Protein AF-A0A533RYS2-F1 (afdb_monomer)

Nearest PDB structures (foldseek):
  2p9p-assembly1_D  TM=1.969E-01  e=9.698E+00  Bos taurus

Foldseek 3Di:
DPPPPDDLCLAAPPQVVDDDDDDDADLVLLVQVVFFFFDKFAVVLLVVCLVCLVLLLVLFDVVLSPSVQQWDPDKDADCPRPNRIITTTDKDQDCVDPSRIGGRQQDSSSDGSQLVSQVVVVHHSCPSPGPVRVLPVWDADPSRHIDHDDPVVLVVRSSRD

pLDDT: mean 92.52, std 8.02, range [45.66, 98.81]

Secondary structure (DSSP, 8-state):
-----S-STTTB-GGGGS--------HHHHTTGGGTT--EEEHHHHHHHHHTHHHHGGGS-GGG--GGGSEEEEEEE-TTSTTSEEEEEPEEE-TTSTTSEEETTB-TTS-BHHHHHHHHTTS-TTTT--HHHHHTTEEE-TTS-EEE--HHHHHHSTT--

Structure (mmCIF, N/CA/C/O backbone):
data_AF-A0A533RYS2-F1
#
_entry.id   AF-A0A533RYS2-F1
#
loop_
_atom_site.group_PDB
_atom_site.id
_atom_site.type_symbol
_atom_site.label_atom_id
_atom_site.label_alt_id
_atom_site.label_comp_id
_atom_site.label_asym_id
_atom_site.label_entity_id
_atom_site.label_seq_id
_atom_site.pdbx_PD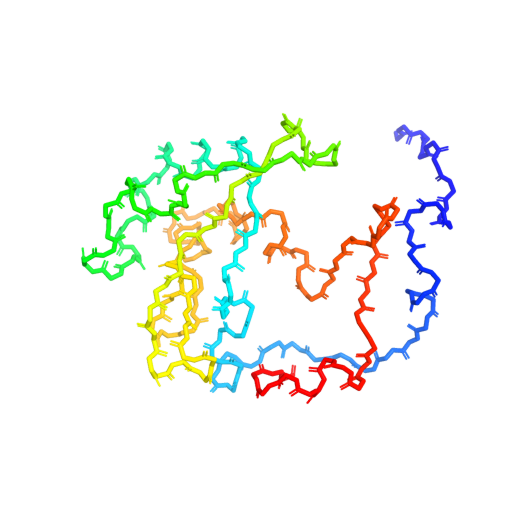B_ins_code
_atom_site.Cartn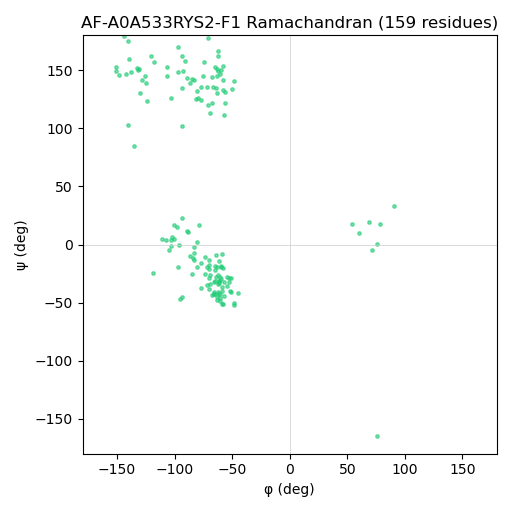_x
_atom_site.Cartn_y
_atom_site.Cartn_z
_atom_site.occupancy
_atom_site.B_iso_or_equiv
_atom_site.auth_seq_id
_atom_site.auth_comp_id
_atom_site.auth_asym_id
_atom_site.auth_atom_id
_atom_site.pdbx_PDB_model_num
ATOM 1 N N . MET A 1 1 ? -8.965 0.741 -29.032 1.00 45.66 1 MET A N 1
ATOM 2 C CA . MET A 1 1 ? -7.684 0.485 -28.349 1.00 45.66 1 MET A CA 1
ATOM 3 C C . MET A 1 1 ? -6.727 1.543 -28.842 1.00 45.66 1 MET A C 1
ATOM 5 O O . MET A 1 1 ? -6.352 1.491 -30.005 1.00 45.66 1 MET A O 1
ATOM 9 N N . GLU A 1 2 ? -6.448 2.561 -28.029 1.00 55.03 2 GLU A N 1
ATOM 10 C CA . GLU A 1 2 ? -5.340 3.470 -28.324 1.00 55.03 2 GLU A CA 1
ATOM 11 C C . GLU A 1 2 ? -4.066 2.639 -28.465 1.00 55.03 2 GLU A C 1
ATOM 13 O O . GLU A 1 2 ? -3.806 1.754 -27.646 1.00 55.03 2 GLU A O 1
ATOM 18 N N . ASN A 1 3 ? -3.317 2.879 -29.541 1.00 55.25 3 ASN A N 1
ATOM 19 C CA . ASN A 1 3 ? -2.013 2.264 -29.728 1.00 55.25 3 ASN A CA 1
ATOM 20 C C . ASN A 1 3 ? -1.157 2.612 -28.513 1.00 55.25 3 ASN A C 1
ATOM 22 O O . ASN A 1 3 ? -0.955 3.788 -28.209 1.00 55.25 3 ASN A O 1
ATOM 26 N N . ILE A 1 4 ? -0.679 1.581 -27.821 1.00 67.00 4 ILE A N 1
ATOM 27 C CA . ILE A 1 4 ? 0.303 1.727 -26.753 1.00 67.00 4 ILE A CA 1
ATOM 28 C C . ILE A 1 4 ? 1.505 2.439 -27.381 1.00 67.00 4 ILE A C 1
ATOM 30 O O . ILE A 1 4 ? 2.136 1.898 -28.286 1.00 67.00 4 ILE A O 1
ATOM 34 N N . LYS A 1 5 ? 1.747 3.689 -26.971 1.00 69.81 5 LYS A N 1
ATOM 35 C CA . LYS A 1 5 ? 2.725 4.580 -27.617 1.00 69.81 5 LYS A CA 1
ATOM 36 C C . LYS A 1 5 ? 4.173 4.134 -27.401 1.00 69.81 5 LYS A C 1
ATOM 38 O O . LYS A 1 5 ? 5.007 4.425 -28.249 1.00 69.81 5 LYS A O 1
ATOM 43 N N . ASN A 1 6 ? 4.434 3.415 -26.310 1.00 76.38 6 ASN A N 1
ATOM 44 C CA . ASN A 1 6 ? 5.774 3.010 -25.896 1.00 76.38 6 ASN A CA 1
ATOM 45 C C . ASN A 1 6 ? 5.987 1.515 -26.152 1.00 76.38 6 ASN A C 1
ATOM 47 O O . ASN A 1 6 ? 5.071 0.701 -25.981 1.00 76.38 6 ASN A O 1
ATOM 51 N N . SER A 1 7 ? 7.212 1.160 -26.523 1.00 84.88 7 SER A N 1
ATOM 52 C CA . SER A 1 7 ? 7.660 -0.227 -26.630 1.00 84.88 7 SER A CA 1
ATOM 53 C C . SER A 1 7 ? 7.606 -0.936 -25.269 1.00 84.88 7 SER A C 1
ATOM 55 O O . SER A 1 7 ? 7.504 -0.306 -24.214 1.00 84.88 7 SER A O 1
ATOM 57 N N . LEU A 1 8 ? 7.627 -2.273 -25.273 1.00 85.06 8 LEU A N 1
ATOM 58 C CA . LEU A 1 8 ? 7.616 -3.047 -24.029 1.00 85.06 8 LEU A CA 1
ATOM 59 C C . LEU A 1 8 ? 8.864 -2.753 -23.182 1.00 85.06 8 LEU A C 1
ATOM 61 O O . LEU A 1 8 ? 8.735 -2.553 -21.979 1.00 85.06 8 LEU A O 1
ATOM 65 N N . ASP A 1 9 ? 10.030 -2.640 -23.817 1.00 85.50 9 ASP A N 1
ATOM 66 C CA . ASP A 1 9 ? 11.324 -2.396 -23.161 1.00 85.50 9 ASP A CA 1
ATOM 67 C C . ASP A 1 9 ? 11.404 -1.025 -22.460 1.00 85.50 9 ASP A C 1
ATOM 69 O O . ASP A 1 9 ? 12.177 -0.832 -21.521 1.00 85.50 9 ASP A O 1
ATOM 73 N N . GLU A 1 10 ? 10.565 -0.073 -22.879 1.00 88.50 10 GLU A N 1
ATOM 74 C CA . GLU A 1 10 ? 10.399 1.235 -22.230 1.00 88.50 10 GLU A CA 1
ATOM 75 C C . GLU A 1 10 ? 9.440 1.195 -21.030 1.00 88.50 10 GLU A C 1
ATOM 77 O O . GLU A 1 10 ? 9.288 2.193 -20.334 1.00 88.50 10 GLU A O 1
ATOM 82 N N . ARG A 1 11 ? 8.754 0.071 -20.793 1.00 90.31 11 ARG A N 1
ATOM 83 C CA . ARG A 1 11 ? 7.699 -0.063 -19.773 1.00 90.31 11 ARG A CA 1
ATOM 84 C C . ARG A 1 11 ? 8.009 -1.104 -18.705 1.00 90.31 11 ARG A C 1
ATOM 86 O O . ARG A 1 11 ? 7.453 -1.017 -17.612 1.00 90.31 11 ARG A O 1
ATOM 93 N N . VAL A 1 12 ? 8.846 -2.093 -19.013 1.00 94.94 12 VAL A N 1
ATOM 94 C CA . VAL A 1 12 ? 9.254 -3.143 -18.072 1.00 94.94 12 VAL A CA 1
ATOM 95 C C . VAL A 1 12 ? 10.771 -3.205 -17.978 1.00 94.94 12 VAL A C 1
ATOM 97 O O . VAL A 1 12 ? 11.479 -3.063 -18.973 1.00 94.94 12 VAL A O 1
ATOM 100 N N . ASN A 1 13 ? 11.276 -3.391 -16.765 1.00 95.81 13 ASN A N 1
ATOM 101 C CA . ASN A 1 13 ? 12.694 -3.602 -16.530 1.00 95.81 13 ASN A CA 1
ATOM 102 C C . ASN A 1 13 ? 13.119 -4.962 -17.127 1.00 95.81 13 ASN A C 1
ATOM 104 O O . ASN A 1 13 ? 12.340 -5.914 -17.030 1.00 95.81 13 ASN A O 1
ATOM 108 N N . PRO A 1 14 ? 14.334 -5.109 -17.701 1.00 94.31 14 PRO A N 1
ATOM 109 C CA . PRO A 1 14 ? 14.807 -6.386 -18.243 1.00 94.31 14 PRO A CA 1
ATOM 110 C C . PRO A 1 14 ? 14.697 -7.580 -17.286 1.00 94.31 14 PRO A C 1
ATOM 112 O O . PRO A 1 14 ? 14.461 -8.699 -17.736 1.00 94.31 14 PRO A O 1
ATOM 115 N N . ARG A 1 15 ? 14.779 -7.341 -15.971 1.00 91.94 15 ARG A N 1
ATOM 116 C CA . ARG A 1 15 ? 14.532 -8.334 -14.915 1.00 91.94 15 ARG A CA 1
ATOM 117 C C . ARG A 1 15 ? 13.186 -9.056 -15.055 1.00 91.94 15 ARG A C 1
ATOM 119 O O . ARG A 1 15 ? 13.065 -10.211 -14.649 1.00 91.94 15 ARG A O 1
ATOM 126 N N . MET A 1 16 ? 12.180 -8.406 -15.639 1.00 93.88 16 MET A N 1
ATOM 127 C CA . MET A 1 16 ? 10.845 -8.972 -15.860 1.00 93.88 16 MET A CA 1
ATOM 128 C C . MET A 1 16 ? 10.796 -10.018 -16.983 1.00 93.88 16 MET A C 1
ATOM 130 O O . MET A 1 16 ? 9.777 -10.692 -17.130 1.00 93.88 16 MET A O 1
ATOM 134 N N . PHE A 1 17 ? 11.863 -10.168 -17.777 1.00 93.25 17 PHE A N 1
ATOM 135 C CA . PHE A 1 17 ? 11.974 -11.242 -18.771 1.00 93.25 17 PHE A CA 1
ATOM 136 C C . PHE A 1 17 ? 12.464 -12.565 -18.169 1.00 93.25 17 PHE A C 1
ATOM 138 O O . PHE A 1 17 ? 12.337 -13.609 -18.813 1.00 93.25 17 PHE A O 1
ATOM 145 N N . ASP A 1 18 ? 12.973 -12.538 -16.937 1.00 92.69 18 ASP A N 1
ATOM 146 C CA . ASP A 1 18 ? 13.394 -13.731 -16.214 1.00 92.69 18 ASP A CA 1
ATOM 147 C C . ASP A 1 18 ? 12.212 -14.394 -15.497 1.00 92.69 18 ASP A C 1
ATOM 149 O O . ASP A 1 18 ? 11.342 -13.737 -14.921 1.00 92.69 18 ASP A O 1
ATOM 153 N N . SER A 1 19 ? 12.204 -15.727 -15.471 1.00 91.19 19 SER A N 1
ATOM 154 C CA . SER A 1 19 ? 11.217 -16.500 -14.717 1.00 91.19 19 SER A CA 1
ATOM 155 C C . SER A 1 19 ? 11.732 -16.851 -13.324 1.00 91.19 19 SER A C 1
ATOM 157 O O . SER A 1 19 ? 12.835 -17.382 -13.191 1.00 91.19 19 SER A O 1
ATOM 159 N N . ALA A 1 20 ? 10.889 -16.675 -12.310 1.00 87.38 20 ALA A N 1
ATOM 160 C CA . ALA A 1 20 ? 11.123 -17.165 -10.957 1.00 87.38 20 ALA A CA 1
ATOM 161 C C . ALA A 1 20 ? 9.871 -17.888 -10.430 1.00 87.38 20 ALA A C 1
ATOM 163 O O . ALA A 1 20 ? 8.754 -17.542 -10.830 1.00 87.38 20 ALA A O 1
ATOM 164 N N . PRO A 1 21 ? 10.020 -18.892 -9.549 1.00 86.31 21 PRO A N 1
ATOM 165 C CA . PRO A 1 21 ? 8.881 -19.448 -8.833 1.00 86.31 21 PRO A CA 1
ATOM 166 C C . PRO A 1 21 ? 8.272 -18.373 -7.924 1.00 86.31 21 PRO A C 1
ATOM 168 O O . PRO A 1 21 ? 8.992 -17.676 -7.215 1.00 86.31 21 PRO A O 1
ATOM 171 N N . ILE A 1 22 ? 6.945 -18.256 -7.943 1.00 83.06 22 ILE A N 1
ATOM 172 C CA . ILE A 1 22 ? 6.187 -17.359 -7.068 1.00 83.06 22 ILE A CA 1
ATOM 173 C C . ILE A 1 22 ? 5.077 -18.151 -6.385 1.00 83.06 22 ILE A C 1
ATOM 175 O O . ILE A 1 22 ? 4.444 -19.011 -7.007 1.00 83.06 22 ILE A O 1
ATOM 179 N N . GLN A 1 23 ? 4.820 -17.847 -5.118 1.00 84.75 23 GLN A N 1
ATOM 180 C CA . GLN A 1 23 ? 3.641 -18.320 -4.408 1.00 84.75 23 GLN A CA 1
ATOM 181 C C . GLN A 1 23 ? 2.804 -17.143 -3.918 1.00 84.75 23 GLN A C 1
ATOM 183 O O . GLN A 1 23 ? 3.236 -15.993 -3.914 1.00 84.75 23 GLN A O 1
ATOM 188 N N . ARG A 1 24 ? 1.541 -17.418 -3.592 1.00 82.88 24 ARG A N 1
ATOM 189 C CA . ARG A 1 24 ? 0.688 -16.402 -2.974 1.00 82.88 24 ARG A CA 1
ATOM 190 C C . ARG A 1 24 ? 1.092 -16.249 -1.523 1.00 82.88 24 ARG A C 1
ATOM 192 O O . ARG A 1 24 ? 1.360 -17.256 -0.877 1.00 82.88 24 ARG A O 1
ATOM 199 N N . CYS A 1 25 ? 1.003 -15.024 -1.009 1.00 83.69 25 CYS A N 1
ATOM 200 C CA . CYS A 1 25 ? 1.333 -14.802 0.383 1.00 83.69 25 CYS A CA 1
ATOM 201 C C . CYS A 1 25 ? 0.477 -15.657 1.326 1.00 83.69 25 CYS A C 1
ATOM 203 O O . CYS A 1 25 ? -0.758 -15.648 1.236 1.00 83.69 25 CYS A O 1
ATOM 205 N N . THR A 1 26 ? 1.128 -16.304 2.287 1.00 88.94 26 THR A N 1
ATOM 206 C CA . THR A 1 26 ? 0.469 -16.946 3.424 1.00 88.94 26 THR A CA 1
ATOM 207 C C . THR A 1 26 ? 0.437 -15.950 4.577 1.00 88.94 26 THR A C 1
ATOM 209 O O . THR A 1 26 ? 1.440 -15.735 5.245 1.00 88.94 26 THR A O 1
ATOM 212 N N . LEU A 1 27 ? -0.709 -15.310 4.832 1.00 85.88 27 LEU A N 1
ATOM 213 C CA . LEU A 1 27 ? -0.789 -14.195 5.795 1.00 85.88 27 LEU A CA 1
ATOM 214 C C . LEU A 1 27 ? -0.305 -14.540 7.214 1.00 85.88 27 LEU A C 1
ATOM 216 O O . LEU A 1 27 ? 0.245 -13.670 7.880 1.00 85.88 27 LEU A O 1
ATOM 220 N N . SER A 1 28 ? -0.477 -15.784 7.669 1.00 86.12 28 SER A N 1
ATOM 221 C CA . SER A 1 28 ? 0.015 -16.236 8.980 1.00 86.12 28 SER A CA 1
ATOM 222 C C . SER A 1 28 ? 1.539 -16.362 9.063 1.00 86.12 28 SER A C 1
ATOM 224 O O . SER A 1 28 ? 2.088 -16.384 10.159 1.00 86.12 28 SER A O 1
ATOM 226 N N . GLU A 1 29 ? 2.212 -16.479 7.920 1.00 88.56 29 GLU A N 1
ATOM 227 C CA . GLU A 1 29 ? 3.674 -16.538 7.814 1.00 88.56 29 GLU A CA 1
ATOM 228 C C . GLU A 1 29 ? 4.225 -15.138 7.523 1.00 88.56 29 GLU A C 1
ATOM 230 O O . GLU A 1 29 ? 5.108 -14.651 8.223 1.00 88.56 29 GLU A O 1
ATOM 235 N N . CYS A 1 30 ? 3.608 -14.446 6.562 1.00 88.38 30 CYS A N 1
ATOM 236 C CA . CYS A 1 30 ? 3.992 -13.111 6.120 1.00 88.38 30 CYS A CA 1
ATOM 237 C C . CYS A 1 30 ? 3.805 -12.033 7.189 1.00 88.38 30 CYS A C 1
ATOM 239 O O . CYS A 1 30 ? 4.532 -11.041 7.217 1.00 88.38 30 CYS A O 1
ATOM 241 N N . ASN A 1 31 ? 2.789 -12.200 8.041 1.00 90.00 31 ASN A N 1
ATOM 242 C CA . ASN A 1 31 ? 2.425 -11.280 9.117 1.00 90.00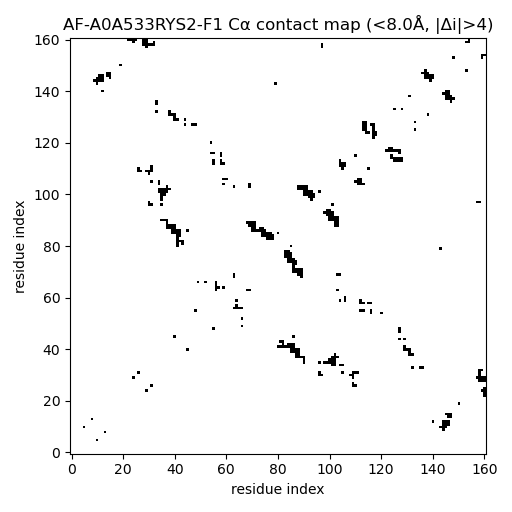 31 ASN A CA 1
ATOM 243 C C . ASN A 1 31 ? 2.201 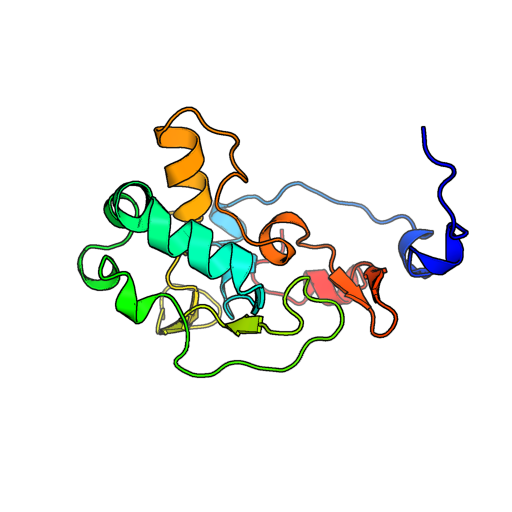-9.817 8.683 1.00 90.00 31 ASN A C 1
ATOM 245 O O . ASN A 1 31 ? 2.135 -8.938 9.532 1.00 90.00 31 ASN A O 1
ATOM 249 N N . GLY A 1 32 ? 1.995 -9.560 7.386 1.00 91.62 32 GLY A N 1
ATOM 250 C CA . GLY A 1 32 ? 1.824 -8.208 6.854 1.00 91.62 32 GLY A CA 1
ATOM 251 C C . GLY A 1 32 ? 3.134 -7.546 6.423 1.00 91.62 32 GLY A C 1
ATOM 252 O O . GLY A 1 32 ? 3.240 -6.329 6.514 1.00 91.62 32 GLY A O 1
ATOM 253 N N . ALA A 1 33 ? 4.104 -8.316 5.913 1.00 91.88 33 ALA A N 1
ATOM 254 C CA . ALA A 1 33 ? 5.400 -7.827 5.425 1.00 91.88 33 ALA A CA 1
ATOM 255 C C . ALA A 1 33 ? 5.325 -6.571 4.539 1.00 91.88 33 ALA A C 1
ATOM 257 O O . ALA A 1 33 ? 6.083 -5.627 4.726 1.00 91.88 33 ALA A O 1
ATOM 258 N N . CYS A 1 34 ? 4.351 -6.493 3.631 1.00 92.56 34 CYS A N 1
ATOM 259 C CA . CYS A 1 34 ? 4.173 -5.318 2.773 1.00 92.56 34 CYS A CA 1
ATOM 260 C C . CYS A 1 34 ? 3.822 -4.024 3.533 1.00 92.56 34 CYS A C 1
ATOM 262 O O . CYS A 1 34 ? 3.774 -2.952 2.938 1.00 92.56 34 CYS A O 1
ATOM 264 N N . CYS A 1 35 ? 3.536 -4.112 4.833 1.00 94.56 35 CYS A N 1
ATOM 265 C CA . CYS A 1 35 ? 3.207 -2.989 5.690 1.00 94.56 35 CYS A CA 1
ATOM 266 C C . CYS A 1 35 ? 4.342 -2.568 6.630 1.00 94.56 35 CYS A C 1
ATOM 268 O O . CYS A 1 35 ? 4.129 -1.568 7.304 1.00 94.56 35 CYS A O 1
ATOM 270 N N . ILE A 1 36 ? 5.497 -3.253 6.721 1.00 93.75 36 ILE A N 1
ATOM 271 C CA . ILE A 1 36 ? 6.533 -2.948 7.744 1.00 93.75 36 ILE A CA 1
ATOM 272 C C . ILE A 1 36 ? 6.847 -1.449 7.807 1.00 93.75 36 ILE A C 1
ATOM 274 O O . ILE A 1 36 ? 6.829 -0.844 8.881 1.00 93.75 36 ILE A O 1
ATOM 278 N N . PHE A 1 37 ? 7.122 -0.865 6.642 1.00 93.75 37 PHE A N 1
ATOM 279 C CA . PHE A 1 37 ? 7.667 0.480 6.527 1.00 93.75 37 PHE A CA 1
ATOM 280 C C . PHE A 1 37 ? 6.641 1.519 6.117 1.00 93.75 37 PHE A C 1
ATOM 282 O O . PHE A 1 37 ? 7.032 2.658 5.956 1.00 93.75 37 PHE A O 1
ATOM 289 N N . GLY A 1 38 ? 5.360 1.167 5.970 1.00 95.94 38 GLY A N 1
ATOM 290 C CA . GLY A 1 38 ? 4.380 2.045 5.330 1.00 95.94 38 GLY A CA 1
ATOM 291 C C . GLY A 1 38 ? 4.530 2.087 3.809 1.00 95.94 38 GLY A C 1
ATOM 292 O O . GLY A 1 38 ? 5.117 1.188 3.211 1.00 95.94 38 GLY A O 1
ATOM 293 N N . VAL A 1 39 ? 3.909 3.081 3.179 1.00 96.94 39 VAL A N 1
ATOM 294 C CA . VAL A 1 39 ? 3.909 3.240 1.723 1.00 96.94 39 VAL A CA 1
ATOM 295 C C . VAL A 1 39 ? 3.785 4.717 1.346 1.00 96.94 39 VAL A C 1
ATOM 297 O O . VAL A 1 39 ? 3.134 5.490 2.056 1.00 96.94 39 VAL A O 1
ATOM 300 N N . TRP A 1 40 ? 4.376 5.097 0.214 1.00 97.12 40 TRP A N 1
ATOM 301 C CA . TRP A 1 40 ? 4.130 6.383 -0.437 1.00 97.12 40 TRP A CA 1
ATOM 302 C C . TRP A 1 40 ? 2.791 6.369 -1.174 1.00 97.12 40 TRP A C 1
ATOM 304 O O . TRP A 1 40 ? 2.454 5.403 -1.858 1.00 97.12 40 TRP A O 1
ATOM 314 N N . VAL A 1 41 ? 2.013 7.435 -1.021 1.00 98.25 41 VAL A N 1
ATOM 315 C CA . VAL A 1 41 ? 0.645 7.537 -1.538 1.00 98.25 41 VAL A CA 1
ATOM 316 C C . VAL A 1 41 ? 0.501 8.843 -2.306 1.00 98.25 41 VAL A C 1
ATOM 318 O O . VAL A 1 41 ? 0.866 9.900 -1.790 1.00 98.25 41 VAL A O 1
ATOM 321 N N . ASP A 1 42 ? -0.033 8.772 -3.526 1.00 98.19 42 ASP A N 1
ATOM 322 C CA . ASP A 1 42 ? -0.349 9.963 -4.320 1.00 98.19 42 ASP A CA 1
ATOM 323 C C . ASP A 1 42 ? -1.421 10.810 -3.620 1.00 98.19 42 ASP A C 1
ATOM 325 O O . ASP A 1 42 ? -2.352 10.271 -3.014 1.00 98.19 42 ASP A O 1
ATOM 329 N N . LEU A 1 43 ? -1.344 12.139 -3.729 1.00 98.06 43 LEU A N 1
ATOM 330 C CA . LEU A 1 43 ? -2.285 13.016 -3.025 1.00 98.06 43 LEU A CA 1
ATOM 331 C C . LEU A 1 43 ? -3.753 12.788 -3.419 1.00 98.06 43 LEU A C 1
ATOM 333 O O . LEU A 1 43 ? -4.631 12.924 -2.567 1.00 98.06 43 LEU A O 1
ATOM 337 N N . HIS A 1 44 ? -4.057 12.362 -4.650 1.00 98.25 44 HIS A N 1
ATOM 338 C CA . HIS A 1 44 ? -5.440 12.030 -5.007 1.00 98.25 44 HIS A CA 1
ATOM 339 C C . HIS A 1 44 ? -5.934 10.761 -4.294 1.00 98.25 44 HIS A C 1
ATOM 341 O O . HIS A 1 44 ? -7.113 10.656 -3.946 1.00 98.25 44 HIS A O 1
ATOM 347 N N . GLU A 1 45 ? -5.047 9.790 -4.061 1.00 98.50 45 GLU A N 1
ATOM 348 C CA . GLU A 1 45 ? -5.367 8.578 -3.303 1.00 98.50 45 GLU A CA 1
ATOM 349 C C . GLU A 1 45 ? -5.558 8.901 -1.815 1.00 98.50 45 GLU A C 1
ATOM 351 O O . GLU A 1 45 ? -6.479 8.375 -1.189 1.00 98.50 45 GLU A O 1
ATOM 356 N N . VAL A 1 46 ? -4.757 9.819 -1.261 1.00 98.50 46 VAL A N 1
ATOM 357 C CA . VAL A 1 46 ? -4.931 10.354 0.102 1.00 98.50 46 VAL A CA 1
ATOM 358 C C . VAL A 1 46 ? -6.296 11.012 0.251 1.00 98.50 46 VAL A C 1
ATOM 360 O O . VAL A 1 46 ? -7.040 10.686 1.177 1.00 98.50 46 VAL A O 1
ATOM 363 N N . GLU A 1 47 ? -6.649 11.917 -0.665 1.00 98.38 47 GLU A N 1
ATOM 364 C CA . GLU A 1 47 ? -7.941 12.604 -0.659 1.00 98.38 47 GLU A CA 1
ATOM 365 C C . GLU A 1 47 ? -9.106 11.609 -0.694 1.00 98.38 47 GLU A C 1
ATOM 367 O O . GLU A 1 47 ? -10.066 11.747 0.072 1.00 98.38 47 GLU A O 1
ATOM 372 N N . ASP A 1 48 ? -9.025 10.578 -1.540 1.00 98.56 48 ASP A N 1
ATOM 373 C CA . ASP A 1 48 ? -10.048 9.536 -1.605 1.00 98.56 48 ASP A CA 1
ATOM 374 C C . ASP A 1 48 ? -10.106 8.704 -0.313 1.00 98.56 48 ASP A C 1
ATOM 376 O O . ASP A 1 48 ? -11.201 8.471 0.208 1.00 98.56 48 ASP A O 1
ATOM 380 N N . ILE A 1 49 ? -8.966 8.319 0.266 1.00 98.81 49 ILE A N 1
ATOM 381 C CA . ILE A 1 49 ? -8.915 7.598 1.547 1.00 98.81 49 ILE A CA 1
ATOM 382 C C . ILE A 1 49 ? -9.552 8.436 2.666 1.00 98.81 49 ILE A C 1
ATOM 384 O O . ILE A 1 49 ? -10.427 7.942 3.383 1.00 98.81 49 ILE A O 1
ATOM 388 N N . LEU A 1 50 ? -9.188 9.714 2.795 1.00 98.62 50 LEU A N 1
ATOM 389 C CA . LEU A 1 50 ? -9.718 10.607 3.832 1.00 98.62 50 LEU A CA 1
ATOM 390 C C . LEU A 1 50 ? -11.216 10.878 3.647 1.00 98.62 50 LEU A C 1
ATOM 392 O O . LEU A 1 50 ? -11.983 10.839 4.616 1.00 98.62 50 LEU A O 1
ATOM 396 N N . LYS A 1 51 ? -11.667 11.073 2.403 1.00 98.69 51 LYS A N 1
ATOM 397 C CA . LYS A 1 51 ? -13.088 11.249 2.070 1.00 98.69 51 LYS A CA 1
ATOM 398 C C . LYS A 1 51 ? -13.932 10.028 2.439 1.00 98.69 51 LYS A C 1
ATOM 400 O O . LYS A 1 51 ? -15.103 10.177 2.785 1.00 98.69 51 LYS A O 1
ATOM 405 N N . ASN A 1 52 ? -13.349 8.832 2.385 1.00 98.75 52 ASN A N 1
ATOM 406 C CA . ASN A 1 52 ? -14.006 7.574 2.742 1.00 98.75 52 ASN A CA 1
ATOM 407 C C . ASN A 1 52 ? -13.632 7.081 4.149 1.00 98.75 52 ASN A C 1
ATOM 409 O O . ASN A 1 52 ? -13.902 5.929 4.495 1.00 98.75 52 ASN A O 1
ATOM 413 N N . SER A 1 53 ? -13.068 7.948 4.993 1.00 98.69 53 SER A N 1
ATOM 414 C CA . SER A 1 53 ? -12.613 7.595 6.341 1.00 98.69 53 SER A CA 1
ATOM 415 C C . SER A 1 53 ? -13.691 6.941 7.206 1.00 98.69 53 SER A C 1
ATOM 417 O O . SER A 1 53 ? -13.396 5.991 7.926 1.00 98.69 53 SER A O 1
ATOM 419 N N . ALA A 1 54 ? -14.955 7.353 7.079 1.00 98.62 54 ALA A N 1
ATOM 420 C CA . ALA A 1 54 ? -16.076 6.739 7.797 1.00 98.62 54 ALA A CA 1
ATOM 421 C C . ALA A 1 54 ? -16.270 5.242 7.476 1.00 98.62 54 ALA A C 1
ATOM 423 O O . ALA A 1 54 ? -16.763 4.494 8.318 1.00 98.62 54 ALA A O 1
ATOM 424 N N . LEU A 1 55 ? -15.872 4.798 6.279 1.00 98.75 55 LEU A N 1
ATOM 425 C CA . LEU A 1 55 ? -15.908 3.389 5.876 1.00 98.75 55 LEU A CA 1
ATOM 426 C C . LEU A 1 55 ? -14.663 2.624 6.335 1.00 98.75 55 LEU A C 1
ATOM 428 O O . LEU A 1 55 ? -14.727 1.412 6.499 1.00 98.75 55 LEU A O 1
ATOM 432 N N . ILE A 1 56 ? -13.539 3.317 6.529 1.00 98.81 56 ILE A N 1
ATOM 433 C CA . ILE A 1 56 ? -12.225 2.723 6.815 1.00 98.81 56 ILE A CA 1
ATOM 434 C C . ILE A 1 56 ? -11.967 2.630 8.322 1.00 98.81 56 ILE A C 1
ATOM 436 O O . ILE A 1 56 ? -11.564 1.575 8.812 1.00 98.81 56 ILE A O 1
ATOM 440 N N . ALA A 1 57 ? -12.256 3.698 9.069 1.00 98.62 57 ALA A N 1
ATOM 441 C CA . ALA A 1 57 ? -11.998 3.818 10.502 1.00 98.62 57 ALA A CA 1
ATOM 442 C C . ALA A 1 57 ? -12.543 2.649 11.348 1.00 98.62 57 ALA A C 1
ATOM 444 O O . ALA A 1 57 ? -11.821 2.169 12.224 1.00 98.62 57 ALA A O 1
ATOM 445 N N . PRO A 1 58 ? -13.744 2.089 11.089 1.00 98.50 58 PRO A N 1
ATOM 446 C CA . PRO A 1 58 ? -14.237 0.931 11.842 1.00 98.50 58 PRO A CA 1
ATOM 447 C C . PRO A 1 58 ? -13.344 -0.318 11.748 1.00 98.50 58 PRO A C 1
ATOM 449 O O . PRO A 1 58 ? -13.439 -1.207 12.595 1.00 98.50 58 PRO A O 1
ATOM 452 N N . HIS A 1 59 ? -12.477 -0.396 10.734 1.00 98.38 59 HIS A N 1
ATOM 453 C CA . HIS A 1 59 ? -11.568 -1.518 10.500 1.00 98.38 59 HIS A CA 1
ATOM 454 C C . HIS A 1 59 ? -10.154 -1.301 11.055 1.00 98.38 59 HIS A C 1
ATOM 456 O O . HIS A 1 59 ? -9.328 -2.212 10.949 1.00 98.38 59 HIS A O 1
ATOM 462 N N . LEU A 1 60 ? -9.887 -0.149 11.667 1.00 97.25 60 LEU A N 1
ATOM 463 C CA . LEU A 1 60 ? -8.659 0.154 12.400 1.00 97.25 60 LEU A CA 1
ATOM 464 C C . LEU A 1 60 ? -8.824 -0.143 13.900 1.00 97.25 60 LEU A C 1
ATOM 466 O O . LEU A 1 60 ? -9.950 -0.261 14.408 1.00 97.25 60 LEU A O 1
ATOM 470 N N . ALA A 1 61 ? -7.692 -0.266 14.604 1.00 93.06 61 ALA A N 1
ATOM 471 C CA . ALA A 1 61 ? -7.670 -0.254 16.068 1.00 93.06 61 ALA A CA 1
ATOM 472 C C . ALA A 1 61 ? -8.251 1.072 16.587 1.00 93.06 61 ALA A C 1
ATOM 474 O O . ALA A 1 61 ? -8.208 2.077 15.884 1.00 93.06 61 ALA A O 1
ATOM 475 N N . GLU A 1 62 ? -8.866 1.056 17.772 1.00 93.94 62 GLU A N 1
ATOM 476 C CA . GLU A 1 62 ? -9.675 2.175 18.276 1.00 93.94 62 GLU A CA 1
ATOM 477 C C . GLU A 1 62 ? -8.893 3.492 18.388 1.00 93.94 62 GLU A C 1
ATOM 479 O O . GLU A 1 62 ? -9.401 4.543 18.002 1.00 93.94 62 GLU A O 1
ATOM 484 N N . ASP A 1 63 ? -7.648 3.408 18.838 1.00 93.62 63 ASP A N 1
ATOM 485 C CA . ASP A 1 63 ? -6.681 4.497 18.961 1.00 93.62 63 ASP A CA 1
ATOM 486 C C . ASP A 1 63 ? -6.164 5.028 17.615 1.00 93.62 63 ASP A C 1
ATOM 488 O O . ASP A 1 63 ? -5.679 6.153 17.547 1.00 93.62 63 ASP A O 1
ATOM 492 N N . LEU A 1 64 ? -6.331 4.266 16.532 1.00 95.50 64 LEU A N 1
ATOM 493 C CA . LEU A 1 64 ? -5.874 4.613 15.181 1.00 95.50 64 LEU A CA 1
ATOM 494 C C . LEU A 1 64 ? -7.011 5.109 14.272 1.00 95.50 64 LEU A C 1
ATOM 496 O O . LEU A 1 64 ? -6.828 5.281 13.068 1.00 95.50 64 LEU A O 1
ATOM 500 N N . ARG A 1 65 ? -8.222 5.304 14.807 1.00 97.81 65 ARG A N 1
ATOM 501 C CA . ARG A 1 65 ? -9.402 5.662 13.997 1.00 97.81 65 ARG A CA 1
ATOM 502 C C . ARG A 1 65 ? -9.449 7.117 13.553 1.00 97.81 65 ARG A C 1
ATOM 504 O O . ARG A 1 65 ? -10.254 7.418 12.674 1.00 97.81 65 ARG A O 1
ATOM 511 N N . ASP A 1 66 ? -8.651 7.992 14.158 1.00 97.94 66 ASP A N 1
ATOM 512 C CA . ASP A 1 66 ? -8.580 9.404 13.783 1.00 97.94 66 ASP A CA 1
ATOM 513 C C . ASP A 1 66 ? -7.914 9.556 12.403 1.00 97.94 66 ASP A C 1
ATOM 515 O O . ASP A 1 66 ? -6.720 9.296 12.274 1.00 97.94 66 ASP A O 1
ATOM 519 N N . PRO A 1 67 ? -8.638 9.995 11.358 1.00 97.88 67 PRO A N 1
ATOM 520 C CA . PRO A 1 67 ? -8.072 10.103 10.016 1.00 97.88 67 PRO A CA 1
ATOM 521 C C . PRO A 1 67 ? -6.958 11.142 9.895 1.00 97.88 67 PRO A C 1
ATOM 523 O O . PRO A 1 67 ? -6.177 11.092 8.947 1.00 97.88 67 PRO A O 1
ATOM 526 N N . THR A 1 68 ? -6.867 12.084 10.839 1.00 97.31 68 THR A N 1
ATOM 527 C CA . THR A 1 68 ? -5.829 13.124 10.828 1.00 97.31 68 THR A CA 1
ATOM 528 C C . THR A 1 68 ? -4.433 12.577 11.128 1.00 97.31 68 THR A C 1
ATOM 530 O O . THR A 1 68 ? -3.450 13.268 10.873 1.00 97.31 68 THR A O 1
ATOM 533 N N . THR A 1 69 ? -4.331 11.335 11.615 1.00 97.00 69 THR A N 1
ATOM 534 C CA . THR A 1 69 ? -3.059 10.676 11.940 1.00 97.00 69 THR A CA 1
ATOM 535 C C . THR A 1 69 ? -2.624 9.648 10.896 1.00 97.00 69 THR A C 1
ATOM 537 O O . THR A 1 69 ? -1.560 9.058 11.039 1.00 97.00 69 THR A O 1
ATOM 540 N N . TRP A 1 70 ? -3.409 9.411 9.837 1.00 98.50 70 TRP A N 1
ATOM 541 C CA . TRP A 1 70 ? -3.156 8.315 8.887 1.00 98.50 70 TRP A CA 1
ATOM 542 C C . TRP A 1 70 ? -1.959 8.521 7.959 1.00 98.50 70 TRP A C 1
ATOM 544 O O . TRP A 1 70 ? -1.432 7.556 7.399 1.00 98.50 70 TRP A O 1
ATOM 554 N N . PHE A 1 71 ? -1.515 9.762 7.803 1.00 98.38 71 PHE A N 1
ATOM 555 C CA . PHE A 1 71 ? -0.450 10.149 6.889 1.00 98.38 71 PHE A CA 1
ATOM 556 C C . PHE A 1 71 ? 0.570 11.027 7.612 1.00 98.38 71 PHE A C 1
ATOM 558 O O . PHE A 1 71 ? 0.242 11.732 8.567 1.00 98.38 71 PHE A O 1
ATOM 565 N N . ALA A 1 72 ? 1.821 10.968 7.165 1.00 95.25 72 ALA A N 1
ATOM 566 C CA . ALA A 1 72 ? 2.892 11.808 7.671 1.00 95.25 72 ALA A CA 1
ATOM 567 C C . ALA A 1 72 ? 2.605 13.293 7.393 1.00 95.25 72 ALA A C 1
ATOM 569 O O . ALA A 1 72 ? 1.958 13.654 6.414 1.00 95.25 72 ALA A O 1
ATOM 570 N N . GLY A 1 73 ? 3.125 14.176 8.247 1.00 91.94 73 GLY A N 1
ATOM 571 C CA . GLY A 1 73 ? 2.911 15.624 8.139 1.00 91.94 73 GLY A CA 1
ATOM 572 C C . GLY A 1 73 ? 3.768 16.337 7.085 1.00 91.94 73 GLY A C 1
ATOM 573 O O . GLY A 1 73 ? 3.939 17.550 7.190 1.00 91.94 73 GLY A O 1
ATOM 574 N N . PHE A 1 74 ? 4.365 15.612 6.135 1.00 92.75 74 PHE A N 1
ATOM 575 C CA . PHE A 1 74 ? 5.203 16.176 5.076 1.00 92.75 74 PHE A CA 1
ATOM 576 C C . PHE A 1 74 ? 4.993 15.439 3.750 1.00 92.75 74 PHE A C 1
ATOM 578 O O . PHE A 1 74 ? 4.761 14.233 3.733 1.00 92.75 74 PHE A O 1
ATOM 585 N N . GLU A 1 75 ? 5.102 16.181 2.652 1.00 96.50 75 GLU A N 1
ATOM 586 C CA . GLU A 1 75 ? 4.993 15.684 1.278 1.00 96.50 75 GLU A CA 1
ATOM 587 C C . GLU A 1 75 ? 6.378 15.658 0.620 1.00 96.50 75 GLU A C 1
ATOM 589 O O . GLU A 1 75 ? 7.235 16.478 0.962 1.00 96.50 75 GLU A O 1
ATOM 594 N N . ASP A 1 76 ? 6.568 14.766 -0.348 1.00 96.75 76 ASP A N 1
ATOM 595 C CA . ASP A 1 76 ? 7.746 14.715 -1.218 1.00 96.75 76 ASP A CA 1
ATOM 596 C C . ASP A 1 76 ? 7.352 14.927 -2.689 1.00 96.75 76 ASP A C 1
ATOM 598 O O . ASP A 1 76 ? 6.194 14.731 -3.072 1.00 96.75 76 ASP A O 1
ATOM 602 N N . ASP A 1 77 ? 8.308 15.370 -3.502 1.00 96.81 77 ASP A N 1
ATOM 603 C CA . ASP A 1 77 ? 8.146 15.512 -4.949 1.00 96.81 77 ASP A CA 1
ATOM 604 C C . ASP A 1 77 ? 8.347 14.158 -5.645 1.00 96.81 77 ASP A C 1
ATOM 606 O O . ASP A 1 77 ? 9.392 13.526 -5.514 1.00 96.81 77 ASP A O 1
ATOM 610 N N . ASP A 1 78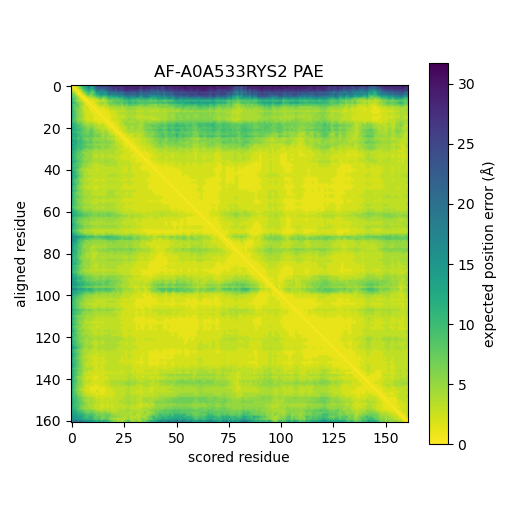 ? 7.364 13.739 -6.443 1.00 93.62 78 ASP A N 1
ATOM 611 C CA . ASP A 1 78 ? 7.467 12.558 -7.304 1.00 93.62 78 ASP A CA 1
ATOM 612 C C . ASP A 1 78 ? 6.801 12.856 -8.650 1.00 93.62 78 ASP A C 1
ATOM 614 O O . ASP A 1 78 ? 5.579 12.833 -8.784 1.00 93.62 78 ASP A O 1
ATOM 618 N N . GLU A 1 79 ? 7.612 13.120 -9.676 1.00 92.12 79 GLU A N 1
ATOM 619 C CA . GLU A 1 79 ? 7.145 13.438 -11.034 1.00 92.12 79 GLU A CA 1
ATOM 620 C C . GLU A 1 79 ? 6.331 12.310 -11.692 1.00 92.12 79 GLU A C 1
ATOM 622 O O . GLU A 1 79 ? 5.688 12.524 -12.723 1.00 92.12 79 GLU A O 1
ATOM 627 N N . ARG A 1 80 ? 6.376 11.096 -11.135 1.00 87.62 80 ARG A N 1
ATOM 628 C CA . ARG A 1 80 ? 5.667 9.917 -11.650 1.00 87.62 80 ARG A CA 1
ATOM 629 C C . ARG A 1 80 ? 4.348 9.699 -10.931 1.00 87.62 80 ARG A C 1
ATOM 631 O O . ARG A 1 80 ? 3.479 9.011 -11.473 1.00 87.62 80 ARG A O 1
ATOM 638 N N . ALA A 1 81 ? 4.182 10.289 -9.751 1.00 93.19 81 ALA A N 1
ATOM 639 C CA . ALA A 1 81 ? 2.899 10.344 -9.084 1.00 93.19 81 ALA A CA 1
ATOM 640 C C . ALA A 1 81 ? 1.938 11.224 -9.909 1.00 93.19 81 ALA A C 1
ATOM 642 O O . ALA A 1 81 ? 2.331 12.299 -10.371 1.00 93.19 81 ALA A O 1
ATOM 643 N N . PRO A 1 82 ? 0.674 10.817 -10.117 1.00 94.69 82 PRO A N 1
ATOM 644 C CA . PRO A 1 82 ? -0.299 11.604 -10.878 1.00 94.69 82 PRO A CA 1
ATOM 645 C C . PRO A 1 82 ? -0.468 13.061 -10.417 1.00 94.69 82 PRO A C 1
ATOM 647 O O . PRO A 1 82 ? -0.763 13.929 -11.238 1.00 94.69 82 PRO A O 1
ATOM 650 N N . SER A 1 83 ? -0.308 13.333 -9.122 1.00 96.81 83 SER A N 1
ATOM 651 C CA . SER A 1 83 ? -0.358 14.678 -8.534 1.00 96.81 83 SER A CA 1
ATOM 652 C C . SER A 1 83 ? 0.985 15.422 -8.567 1.00 96.81 83 SER A C 1
ATOM 654 O O . SER A 1 83 ? 1.024 16.616 -8.277 1.00 96.81 83 SER A O 1
ATOM 656 N N . GLY A 1 84 ? 2.082 14.744 -8.917 1.00 96.81 84 GLY A N 1
ATOM 657 C CA . GLY A 1 84 ? 3.451 15.249 -8.775 1.00 96.81 84 GLY A CA 1
ATOM 658 C C . GLY A 1 84 ? 3.976 15.214 -7.333 1.00 96.81 84 GLY A C 1
ATOM 659 O O . GLY A 1 84 ? 5.093 15.663 -7.078 1.00 96.81 84 GLY A O 1
ATOM 660 N N . LYS A 1 85 ? 3.167 14.727 -6.385 1.00 97.81 85 LYS A N 1
ATOM 661 C CA . LYS A 1 85 ? 3.441 14.736 -4.950 1.00 97.81 85 LYS A CA 1
ATOM 662 C C . LYS A 1 85 ? 3.044 13.413 -4.308 1.00 97.81 85 LYS A C 1
ATOM 664 O O . LYS A 1 85 ? 2.058 12.784 -4.691 1.00 97.81 85 LYS A O 1
ATOM 669 N N . VAL A 1 86 ? 3.774 13.029 -3.272 1.00 97.81 86 VAL A N 1
ATOM 670 C CA . VAL A 1 86 ? 3.446 11.864 -2.449 1.00 97.81 86 VAL A CA 1
ATOM 671 C C . VAL A 1 86 ? 3.534 12.199 -0.972 1.00 97.81 86 VAL A C 1
ATOM 673 O O . VAL A 1 86 ? 4.315 13.045 -0.548 1.00 97.81 86 VAL A O 1
ATOM 676 N N . VAL A 1 87 ? 2.745 11.497 -0.170 1.00 98.19 87 VAL A N 1
ATOM 677 C CA . VAL A 1 87 ? 2.859 11.497 1.289 1.00 98.19 87 VAL A CA 1
ATOM 678 C C . VAL A 1 87 ? 2.995 10.067 1.772 1.00 98.19 87 VAL A C 1
ATOM 680 O O . VAL A 1 87 ? 2.419 9.133 1.213 1.00 98.19 87 VAL A O 1
ATOM 683 N N . HIS A 1 88 ? 3.775 9.887 2.822 1.00 98.00 88 HIS A N 1
ATOM 684 C CA . HIS A 1 88 ? 3.967 8.582 3.415 1.00 98.00 88 HIS A CA 1
ATOM 685 C C . HIS A 1 88 ? 2.823 8.256 4.387 1.00 98.00 88 HIS A C 1
ATOM 687 O O . HIS A 1 88 ? 2.379 9.123 5.140 1.00 98.00 88 HIS A O 1
ATOM 693 N N . THR A 1 89 ? 2.345 7.012 4.436 1.00 98.44 89 THR A N 1
ATOM 694 C CA . THR A 1 89 ? 1.422 6.593 5.511 1.00 98.44 89 THR A CA 1
ATOM 695 C C . THR A 1 89 ? 2.096 6.705 6.877 1.00 98.44 89 THR A C 1
ATOM 697 O O . THR A 1 89 ? 3.299 6.466 6.989 1.00 98.44 89 THR A O 1
ATOM 700 N N . ALA A 1 90 ? 1.345 6.972 7.941 1.00 97.75 90 ALA A N 1
ATOM 701 C CA . ALA A 1 90 ? 1.897 6.849 9.285 1.00 97.75 90 ALA A CA 1
ATOM 702 C C . ALA A 1 90 ? 2.364 5.408 9.565 1.00 97.75 90 ALA A C 1
ATOM 704 O O . ALA A 1 90 ? 1.796 4.432 9.058 1.00 97.75 90 ALA A O 1
ATOM 705 N N . VAL A 1 91 ? 3.429 5.293 10.356 1.00 96.69 91 VAL A N 1
ATOM 706 C CA . VAL A 1 91 ? 4.050 4.028 10.751 1.00 96.69 91 VAL A CA 1
ATOM 707 C C . VAL A 1 91 ? 4.090 3.980 12.268 1.00 96.69 91 VAL A C 1
ATOM 709 O O . VAL A 1 91 ? 4.656 4.860 12.913 1.00 96.69 91 VAL A O 1
ATOM 712 N N . GLU A 1 92 ? 3.503 2.931 12.824 1.00 94.06 92 GLU A N 1
ATOM 713 C CA . GLU A 1 92 ? 3.405 2.703 14.256 1.00 94.06 92 GLU A CA 1
ATOM 714 C C . GLU A 1 92 ? 4.513 1.770 14.736 1.00 94.06 92 GLU A C 1
ATOM 716 O O . GLU A 1 92 ? 4.924 0.844 14.031 1.00 94.06 92 GLU A O 1
ATOM 721 N N . THR A 1 93 ? 4.959 1.965 15.978 1.00 94.81 93 THR A N 1
ATOM 722 C CA . THR A 1 93 ? 5.823 0.985 16.648 1.00 94.81 93 THR A CA 1
ATOM 723 C C . THR A 1 93 ? 5.002 -0.258 16.987 1.00 94.81 93 THR A C 1
ATOM 725 O O . THR A 1 93 ? 4.023 -0.191 17.730 1.00 94.81 93 THR A O 1
ATOM 728 N N . ARG A 1 94 ? 5.409 -1.408 16.450 1.00 91.56 94 ARG A N 1
ATOM 729 C CA . ARG A 1 94 ? 4.714 -2.697 16.541 1.00 91.56 94 ARG A CA 1
ATOM 730 C C . ARG A 1 94 ? 5.715 -3.803 16.875 1.00 91.56 94 ARG A C 1
ATOM 732 O O . ARG A 1 94 ? 6.200 -4.473 15.969 1.00 91.56 94 ARG A O 1
ATOM 739 N N . PRO A 1 95 ? 6.037 -4.014 18.166 1.00 90.06 95 PRO A N 1
ATOM 740 C CA . PRO A 1 95 ? 7.013 -5.026 18.581 1.00 90.06 95 PRO A CA 1
ATOM 741 C C . PRO A 1 95 ? 6.603 -6.467 18.247 1.00 90.06 95 PRO A C 1
ATOM 743 O O . PRO A 1 95 ? 7.437 -7.366 18.263 1.00 90.06 95 PRO A O 1
ATOM 746 N N . ASP A 1 96 ? 5.312 -6.694 18.004 1.00 85.62 96 ASP A N 1
ATOM 747 C CA . ASP A 1 96 ? 4.741 -7.970 17.578 1.00 85.62 96 ASP A CA 1
ATOM 748 C C . ASP A 1 96 ? 4.903 -8.228 16.072 1.00 85.62 96 ASP A C 1
ATOM 750 O O . ASP A 1 96 ? 4.823 -9.373 15.633 1.00 85.62 96 ASP A O 1
ATOM 754 N N . HIS A 1 97 ? 5.150 -7.177 15.289 1.00 89.94 97 HIS A N 1
ATOM 755 C CA . HIS A 1 97 ? 5.503 -7.277 13.883 1.00 89.94 97 HIS A CA 1
ATOM 756 C C . HIS A 1 97 ? 7.020 -7.450 13.756 1.00 89.94 97 HIS A C 1
ATOM 758 O O . HIS A 1 97 ? 7.785 -6.800 14.465 1.00 89.94 97 HIS A O 1
ATOM 764 N N . TYR A 1 98 ? 7.485 -8.320 12.861 1.00 85.19 98 TYR A N 1
ATOM 765 C CA . TYR A 1 98 ? 8.896 -8.726 12.840 1.00 85.19 98 TYR A CA 1
ATOM 766 C C . TYR A 1 98 ? 9.871 -7.573 12.526 1.00 85.19 98 TYR A C 1
ATOM 768 O O . TYR A 1 98 ? 10.996 -7.576 13.014 1.00 85.19 98 TYR A O 1
ATOM 776 N N . GLY A 1 99 ? 9.431 -6.553 11.782 1.00 85.88 99 GLY A N 1
ATOM 777 C CA . GLY A 1 99 ? 10.211 -5.334 11.542 1.00 85.88 99 GLY A CA 1
ATOM 778 C C . GLY A 1 99 ? 10.166 -4.314 12.688 1.00 85.88 99 GLY A C 1
ATOM 779 O O . GLY A 1 99 ? 10.713 -3.225 12.558 1.00 85.88 99 GLY A O 1
ATOM 780 N N . GLY A 1 100 ? 9.477 -4.612 13.796 1.00 93.06 100 GLY A N 1
ATOM 781 C CA . GLY A 1 100 ? 9.290 -3.705 14.936 1.00 93.06 100 GLY A CA 1
ATOM 782 C C . GLY A 1 100 ? 8.353 -2.523 14.665 1.00 93.06 100 GLY A C 1
ATOM 783 O O . GLY A 1 100 ? 8.043 -1.761 15.583 1.00 93.06 100 GLY A O 1
ATOM 784 N N . THR A 1 101 ? 7.881 -2.376 13.428 1.00 95.69 101 THR A N 1
ATOM 785 C CA . THR A 1 101 ? 6.973 -1.326 12.968 1.00 95.69 101 THR A CA 1
ATOM 786 C C . THR A 1 101 ? 5.932 -1.878 12.004 1.00 95.69 101 THR A C 1
ATOM 788 O O . THR A 1 101 ? 6.137 -2.936 11.402 1.00 95.69 101 THR A O 1
ATOM 791 N N . ALA A 1 102 ? 4.820 -1.161 11.838 1.00 95.75 102 ALA A N 1
ATOM 792 C CA . ALA A 1 102 ? 3.888 -1.399 10.741 1.00 95.75 102 ALA A CA 1
ATOM 793 C C . ALA A 1 102 ? 3.147 -0.119 10.337 1.00 95.75 102 ALA A C 1
ATOM 795 O O . ALA A 1 102 ? 2.897 0.760 11.158 1.00 95.75 102 ALA A O 1
ATOM 796 N N . CYS A 1 103 ? 2.732 -0.052 9.076 1.00 97.56 103 CYS A N 1
ATOM 797 C CA . CYS A 1 103 ? 1.790 0.922 8.545 1.00 97.56 103 CYS A CA 1
ATOM 798 C C . CYS A 1 103 ? 0.554 1.005 9.444 1.00 97.56 103 CYS A C 1
ATOM 800 O O . CYS A 1 103 ? 0.021 -0.027 9.859 1.00 97.56 103 CYS A O 1
ATOM 802 N N . ILE A 1 104 ? 0.037 2.212 9.658 1.00 97.56 104 ILE A N 1
ATOM 803 C CA . ILE A 1 104 ? -1.176 2.462 10.446 1.00 97.56 104 ILE A CA 1
ATOM 804 C C . ILE A 1 104 ? -2.393 1.652 9.966 1.00 97.56 104 ILE A C 1
ATOM 806 O O . ILE A 1 104 ? -3.258 1.286 10.758 1.00 97.56 104 ILE A O 1
ATOM 810 N N . PHE A 1 105 ? -2.444 1.300 8.675 1.00 98.12 105 PHE A N 1
ATOM 811 C CA . PHE A 1 105 ? -3.506 0.474 8.094 1.00 98.12 105 PHE A CA 1
ATOM 812 C C . PHE A 1 105 ? -3.301 -1.040 8.268 1.00 98.12 105 PHE A C 1
ATOM 814 O O . PHE A 1 105 ? -4.157 -1.818 7.831 1.00 98.12 105 PHE A O 1
ATOM 821 N N . CYS A 1 106 ? -2.200 -1.487 8.876 1.00 96.25 106 CYS A N 1
ATOM 822 C CA . CYS A 1 106 ? -1.957 -2.893 9.181 1.00 96.25 106 CYS A CA 1
ATOM 823 C C . CYS A 1 106 ? -2.764 -3.322 10.412 1.00 96.25 106 CYS A C 1
ATOM 825 O O . CYS A 1 106 ? -2.668 -2.737 11.490 1.00 96.25 106 CYS A O 1
ATOM 827 N N . ARG A 1 107 ? -3.584 -4.362 10.262 1.00 95.19 107 ARG A N 1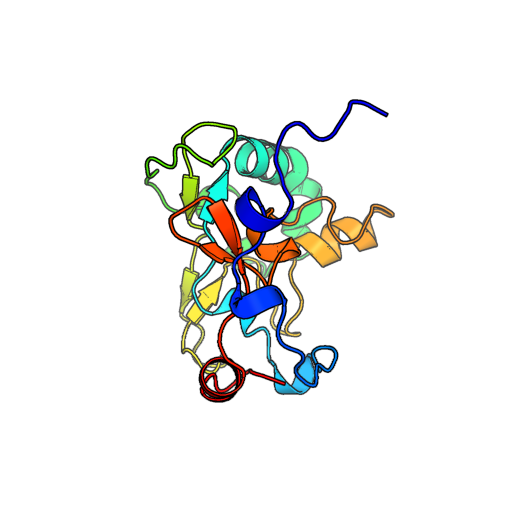
ATOM 828 C CA . ARG A 1 107 ? -4.367 -4.932 11.361 1.00 95.19 107 ARG A CA 1
ATOM 829 C C . ARG A 1 107 ? -3.592 -6.047 12.051 1.00 95.19 107 ARG A C 1
ATOM 831 O O . ARG A 1 107 ? -2.786 -6.732 11.435 1.00 95.19 107 ARG A O 1
ATOM 838 N N . ASN A 1 108 ? -3.964 -6.334 13.298 1.00 91.69 108 ASN A N 1
ATOM 839 C CA . ASN A 1 108 ? -3.384 -7.429 14.091 1.00 91.69 108 ASN A CA 1
ATOM 840 C C . ASN A 1 108 ? -3.561 -8.822 13.458 1.00 91.69 108 ASN A C 1
ATOM 842 O O . ASN A 1 108 ? -2.865 -9.752 13.840 1.00 91.69 108 ASN A O 1
ATOM 846 N N . ASP A 1 109 ? -4.497 -8.987 12.517 1.00 92.88 109 ASP A N 1
ATOM 847 C CA . ASP A 1 109 ? -4.684 -10.229 11.760 1.00 92.88 109 ASP A CA 1
ATOM 848 C C . ASP A 1 109 ? -3.922 -10.246 10.421 1.00 92.88 109 ASP A C 1
ATOM 850 O O . ASP A 1 109 ? -4.327 -10.960 9.503 1.00 92.88 109 ASP A O 1
ATOM 854 N N . ALA A 1 110 ? -2.861 -9.436 10.297 1.00 92.44 110 ALA A N 1
ATOM 855 C CA . ALA A 1 110 ? -2.010 -9.270 9.111 1.00 92.44 110 ALA A CA 1
ATOM 856 C C . ALA A 1 110 ? -2.742 -8.776 7.846 1.00 92.44 110 ALA A C 1
ATOM 858 O O . ALA A 1 110 ? -2.190 -8.775 6.744 1.00 92.44 110 ALA A O 1
ATOM 859 N N . LYS A 1 111 ? -4.005 -8.349 7.971 1.00 94.94 111 LYS A N 1
ATOM 860 C CA . LYS A 1 111 ? -4.791 -7.794 6.863 1.00 94.94 111 LYS A CA 1
ATOM 861 C C . LYS A 1 111 ? -4.663 -6.278 6.811 1.00 94.94 111 LYS A C 1
ATOM 863 O O . LYS A 1 111 ? -4.595 -5.602 7.830 1.00 94.94 111 LYS A O 1
ATOM 868 N N . CYS A 1 112 ? -4.762 -5.727 5.609 1.00 96.88 112 CYS A N 1
ATOM 869 C CA . CYS A 1 112 ? -4.860 -4.285 5.404 1.00 96.88 112 CYS A CA 1
ATOM 870 C C . CYS A 1 112 ? -6.295 -3.790 5.667 1.00 96.88 112 CYS A C 1
ATOM 872 O O . CYS A 1 112 ? -7.245 -4.278 5.045 1.00 96.88 112 CYS A O 1
ATOM 874 N N . ALA A 1 113 ? -6.457 -2.792 6.540 1.00 98.44 113 ALA A N 1
ATOM 875 C CA . ALA A 1 113 ? -7.742 -2.172 6.862 1.00 98.44 113 ALA A CA 1
ATOM 876 C C . ALA A 1 113 ? -8.437 -1.572 5.627 1.00 98.44 113 ALA A C 1
ATOM 878 O O . ALA A 1 113 ? -9.648 -1.723 5.491 1.00 98.44 113 ALA A O 1
ATOM 879 N N . LEU A 1 114 ? -7.683 -0.991 4.685 1.00 98.69 114 LEU A N 1
ATOM 880 C CA . LEU A 1 114 ? -8.215 -0.427 3.434 1.00 98.69 114 LEU A CA 1
ATOM 881 C C . LEU A 1 114 ? -8.877 -1.499 2.557 1.00 98.69 114 LEU A C 1
ATOM 883 O O . LEU A 1 114 ? -9.975 -1.307 2.033 1.00 98.69 114 LEU A O 1
ATOM 887 N N . GLN A 1 115 ? -8.246 -2.672 2.446 1.00 98.19 115 GLN A N 1
ATOM 888 C CA . GLN A 1 115 ? -8.830 -3.802 1.723 1.00 98.19 115 GLN A CA 1
ATOM 889 C C . GLN A 1 115 ? -10.059 -4.356 2.444 1.00 98.19 115 GLN A C 1
ATOM 891 O O . GLN A 1 115 ? -11.067 -4.647 1.800 1.00 98.19 115 GLN A O 1
ATOM 896 N N . VAL A 1 116 ? -9.985 -4.509 3.770 1.00 98.50 116 VAL A N 1
ATOM 897 C CA . VAL A 1 116 ? -11.120 -4.992 4.569 1.00 98.50 116 VAL A CA 1
ATOM 898 C C . VAL A 1 116 ? -12.313 -4.043 4.434 1.00 98.50 116 VAL A C 1
ATOM 900 O O . VAL A 1 116 ? -13.422 -4.523 4.223 1.00 98.50 116 VAL A O 1
ATOM 903 N N . ALA A 1 117 ? -12.087 -2.728 4.463 1.00 98.69 117 ALA A N 1
ATOM 904 C CA . ALA A 1 117 ? -13.117 -1.714 4.261 1.00 98.69 117 ALA A CA 1
ATOM 905 C C . ALA A 1 117 ? -13.780 -1.827 2.884 1.00 98.69 117 ALA A C 1
ATOM 907 O O . ALA A 1 117 ? -15.008 -1.826 2.790 1.00 98.69 117 ALA A O 1
ATOM 908 N N . GLY A 1 118 ? -12.987 -1.988 1.818 1.00 98.62 118 GLY A N 1
ATOM 909 C CA . GLY A 1 118 ? -13.515 -2.207 0.471 1.00 98.62 118 GLY A CA 1
ATOM 910 C C . GLY A 1 118 ? -14.419 -3.442 0.409 1.00 98.62 118 GLY A C 1
ATOM 911 O O . GLY A 1 118 ? -15.574 -3.347 -0.002 1.00 98.62 118 GLY A O 1
ATOM 912 N N . VAL A 1 119 ? -13.931 -4.585 0.901 1.00 98.56 119 VAL A N 1
ATOM 913 C CA . VAL A 1 119 ? -14.685 -5.851 0.896 1.00 98.56 119 VAL A CA 1
ATOM 914 C C . VAL A 1 119 ? -15.952 -5.770 1.753 1.00 98.56 119 VAL A C 1
ATOM 916 O O . VAL A 1 119 ? -17.017 -6.193 1.306 1.00 98.56 119 VAL A O 1
ATOM 919 N N . ALA A 1 120 ? -15.865 -5.209 2.961 1.00 98.62 120 ALA A N 1
ATOM 920 C CA . ALA A 1 120 ? -16.994 -5.101 3.888 1.00 98.62 120 ALA A CA 1
ATOM 921 C C . ALA A 1 120 ? -18.139 -4.237 3.336 1.00 98.62 120 ALA A C 1
ATOM 923 O O . ALA A 1 120 ? -19.297 -4.461 3.682 1.00 98.62 120 ALA A O 1
ATOM 924 N N . ASN A 1 121 ? -17.826 -3.296 2.443 1.00 98.38 121 ASN A N 1
ATOM 925 C CA . ASN A 1 121 ? -18.796 -2.422 1.787 1.00 98.38 121 ASN A CA 1
ATOM 926 C C . ASN A 1 121 ? -19.197 -2.902 0.378 1.00 98.38 121 ASN A C 1
ATOM 928 O O . ASN A 1 121 ? -19.770 -2.137 -0.396 1.00 98.38 121 ASN A O 1
ATOM 932 N N . GLY A 1 122 ? -18.895 -4.158 0.022 1.00 98.38 122 GLY A N 1
ATOM 933 C CA . GLY A 1 122 ? -19.259 -4.739 -1.276 1.00 98.38 122 GLY A CA 1
ATOM 934 C C . GLY A 1 122 ? -18.505 -4.140 -2.469 1.00 98.38 122 GLY A C 1
ATOM 935 O O . GLY A 1 122 ? -18.964 -4.246 -3.605 1.00 98.38 122 GLY A O 1
ATOM 936 N N . MET A 1 123 ? -17.364 -3.494 -2.223 1.00 98.50 123 MET A N 1
ATOM 937 C CA . MET A 1 123 ? -16.511 -2.881 -3.240 1.00 98.50 123 MET A CA 1
ATOM 938 C C . MET A 1 123 ? -15.357 -3.819 -3.627 1.00 98.50 123 MET A C 1
ATOM 940 O O . MET A 1 123 ? -15.103 -4.839 -2.983 1.00 98.50 123 MET A O 1
ATOM 944 N N . HIS A 1 124 ? -14.625 -3.467 -4.689 1.00 98.25 124 HIS A N 1
ATOM 945 C CA . HIS A 1 124 ? -13.422 -4.205 -5.078 1.00 98.25 124 HIS A CA 1
ATOM 946 C C . HIS A 1 124 ? -12.396 -4.229 -3.920 1.00 98.25 124 HIS A C 1
ATOM 948 O O . HIS A 1 124 ? -12.216 -3.196 -3.270 1.00 98.25 124 HIS A O 1
ATOM 954 N N . PRO A 1 125 ? -11.658 -5.336 -3.679 1.00 96.75 125 PRO A N 1
ATOM 955 C CA . PRO A 1 125 ? -10.678 -5.424 -2.585 1.00 96.75 125 PRO A CA 1
ATOM 956 C C . PRO A 1 125 ? -9.568 -4.364 -2.622 1.00 96.75 125 PRO A C 1
ATOM 958 O O . PRO A 1 125 ? -8.909 -4.114 -1.618 1.00 96.75 125 PRO A O 1
ATOM 961 N N . TRP A 1 126 ? -9.341 -3.756 -3.784 1.00 97.06 126 TRP A N 1
ATOM 962 C CA . TRP A 1 126 ? -8.341 -2.705 -3.984 1.00 97.06 126 TRP A CA 1
ATOM 963 C C . TRP A 1 126 ? -8.926 -1.293 -3.993 1.00 97.06 126 TRP A C 1
ATOM 965 O O . TRP A 1 126 ? -8.192 -0.351 -4.242 1.00 97.06 126 TRP A O 1
ATOM 975 N N . ARG A 1 127 ? -10.230 -1.126 -3.727 1.00 98.25 127 ARG A N 1
ATOM 976 C CA . ARG A 1 127 ? -10.927 0.162 -3.871 1.00 98.25 127 ARG A CA 1
ATOM 977 C C . ARG A 1 127 ? -10.215 1.316 -3.166 1.00 98.25 127 ARG A C 1
ATOM 979 O O . ARG A 1 127 ? -10.195 2.399 -3.728 1.00 98.25 127 ARG A O 1
ATOM 986 N N . PHE A 1 128 ? -9.684 1.080 -1.968 1.00 98.56 128 PHE A N 1
ATOM 987 C CA . PHE A 1 128 ? -8.995 2.095 -1.165 1.00 98.56 128 PHE A CA 1
ATOM 988 C C . PHE A 1 128 ? -7.491 1.841 -1.042 1.00 98.56 128 PHE A C 1
ATOM 990 O O . PHE A 1 128 ? -6.837 2.501 -0.246 1.00 98.56 128 PHE A O 1
ATOM 997 N N . LYS A 1 129 ? -6.944 0.832 -1.730 1.00 98.12 129 LYS A N 1
ATOM 998 C CA . LYS A 1 129 ? -5.518 0.520 -1.612 1.00 98.12 129 LYS A CA 1
ATOM 999 C C . LYS A 1 129 ? -4.711 1.473 -2.498 1.00 98.12 129 LYS A C 1
ATOM 1001 O O . LYS A 1 129 ? -5.067 1.572 -3.669 1.00 98.12 129 LYS A O 1
ATOM 1006 N N . PRO A 1 130 ? -3.631 2.084 -1.979 1.00 97.69 130 PRO A N 1
ATOM 1007 C CA . PRO A 1 130 ? -2.704 2.859 -2.792 1.00 97.69 130 PRO A CA 1
ATOM 1008 C C . PRO A 1 130 ? -2.099 2.031 -3.926 1.00 97.69 130 PRO A C 1
ATOM 1010 O O . PRO A 1 130 ? -1.931 0.813 -3.784 1.00 97.69 130 PRO A O 1
ATOM 1013 N N . PHE A 1 131 ? -1.705 2.695 -5.009 1.00 96.19 131 PHE A N 1
ATOM 1014 C CA . PHE A 1 131 ? -1.092 2.094 -6.190 1.00 96.19 131 PHE A CA 1
ATOM 1015 C C . PHE A 1 131 ? 0.056 1.140 -5.832 1.00 96.19 131 PHE A C 1
ATOM 1017 O O . PHE A 1 131 ? 0.013 -0.034 -6.204 1.00 96.19 131 PHE A O 1
ATOM 1024 N N . TYR A 1 132 ? 1.021 1.589 -5.026 1.00 95.25 132 TYR A N 1
ATOM 1025 C CA . TYR A 1 132 ? 2.166 0.768 -4.618 1.00 95.25 132 TYR A CA 1
ATOM 1026 C C . TYR A 1 132 ? 1.764 -0.441 -3.753 1.00 95.25 132 TYR A C 1
ATOM 1028 O O . TYR A 1 132 ? 2.347 -1.517 -3.876 1.00 95.25 132 TYR A O 1
ATOM 1036 N N . CYS A 1 133 ? 0.695 -0.340 -2.952 1.00 96.69 133 CYS A N 1
ATOM 1037 C CA . CYS A 1 133 ? 0.155 -1.498 -2.227 1.00 96.69 133 CYS A CA 1
ATOM 1038 C C . CYS A 1 133 ? -0.517 -2.530 -3.141 1.00 96.69 133 CYS A C 1
ATOM 1040 O O . CYS A 1 133 ? -0.619 -3.700 -2.768 1.00 96.69 133 CYS A O 1
ATOM 1042 N N . ILE A 1 134 ? -1.067 -2.100 -4.279 1.00 95.75 134 ILE A N 1
ATOM 1043 C CA . ILE A 1 134 ? -1.644 -2.999 -5.287 1.00 95.75 134 ILE A CA 1
ATOM 1044 C C . ILE A 1 134 ? -0.527 -3.655 -6.100 1.00 95.75 134 ILE A C 1
ATOM 1046 O O . ILE A 1 134 ? -0.649 -4.825 -6.460 1.00 95.75 134 ILE A O 1
ATOM 1050 N N . LEU A 1 135 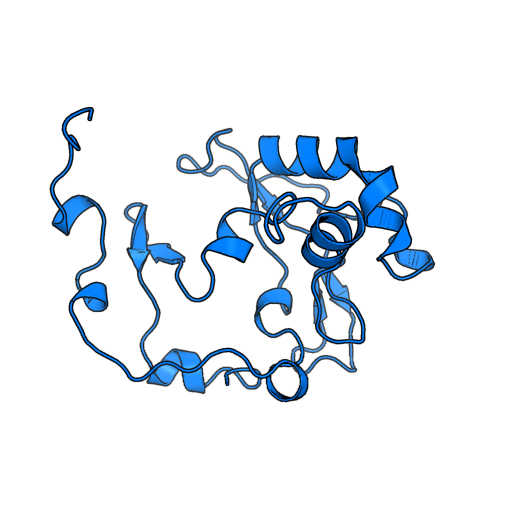? 0.534 -2.898 -6.387 1.00 94.12 135 LEU A N 1
ATOM 1051 C CA . LEU A 1 135 ? 1.646 -3.324 -7.226 1.00 94.12 135 LEU A CA 1
ATOM 1052 C C . LEU A 1 135 ? 2.534 -4.374 -6.536 1.00 94.12 135 LEU A C 1
ATOM 1054 O O . LEU A 1 135 ? 2.989 -5.304 -7.200 1.00 94.12 135 LEU A O 1
ATOM 1058 N N . HIS A 1 136 ? 2.708 -4.283 -5.215 1.00 91.62 136 HIS A N 1
ATOM 1059 C CA . HIS A 1 136 ? 3.567 -5.176 -4.434 1.00 91.62 136 HIS A CA 1
ATOM 1060 C C . HIS A 1 136 ? 3.317 -6.684 -4.708 1.00 91.62 136 HIS A C 1
ATOM 1062 O O . HIS A 1 136 ? 2.162 -7.129 -4.690 1.00 91.62 136 HIS A O 1
ATOM 1068 N N . PRO A 1 137 ? 4.371 -7.506 -4.912 1.00 90.25 137 PRO A N 1
ATOM 1069 C CA . PRO A 1 137 ? 5.798 -7.203 -4.729 1.00 90.25 137 PRO A CA 1
ATOM 1070 C C . PRO A 1 137 ? 6.484 -6.603 -5.962 1.00 90.25 137 PRO A C 1
ATOM 1072 O O . PRO A 1 137 ? 7.707 -6.531 -6.003 1.00 90.25 137 PRO A O 1
ATOM 1075 N N . LEU A 1 138 ? 5.723 -6.215 -6.987 1.00 93.31 138 LEU A N 1
ATOM 1076 C CA . LEU A 1 138 ? 6.279 -5.432 -8.084 1.00 93.31 138 LEU A CA 1
ATOM 1077 C C . LEU A 1 138 ? 6.497 -3.986 -7.621 1.00 93.31 138 LEU A C 1
ATOM 1079 O O . LEU A 1 138 ? 5.816 -3.509 -6.709 1.00 93.31 138 LEU A O 1
ATOM 1083 N N . ASP A 1 139 ? 7.398 -3.291 -8.303 1.00 92.94 139 ASP A N 1
ATOM 1084 C CA . ASP A 1 139 ? 7.688 -1.877 -8.071 1.00 92.94 139 ASP A CA 1
ATOM 1085 C C . ASP A 1 139 ? 8.011 -1.151 -9.388 1.00 92.94 139 ASP A C 1
ATOM 1087 O O . ASP A 1 139 ? 8.003 -1.758 -10.466 1.00 92.94 139 ASP A O 1
ATOM 1091 N N . LEU A 1 140 ? 8.274 0.151 -9.317 1.00 92.94 140 LEU A N 1
ATOM 1092 C CA . LEU A 1 140 ? 8.785 0.967 -10.408 1.00 92.94 140 LEU A CA 1
ATOM 1093 C C . LEU A 1 140 ? 10.278 1.243 -10.204 1.00 92.94 140 LEU A C 1
ATOM 1095 O O . LEU A 1 140 ? 10.688 1.773 -9.179 1.00 92.94 140 LEU A O 1
ATOM 1099 N N . ASP A 1 141 ? 11.099 0.935 -11.208 1.00 92.25 141 ASP A N 1
ATOM 1100 C CA . ASP A 1 141 ? 12.517 1.299 -11.174 1.00 92.25 141 ASP A CA 1
ATOM 1101 C C . ASP A 1 141 ? 12.734 2.814 -11.341 1.00 92.25 141 ASP A C 1
ATOM 1103 O O . ASP A 1 141 ? 11.805 3.582 -11.589 1.00 92.25 141 ASP A O 1
ATOM 1107 N N . GLU A 1 142 ? 13.984 3.273 -11.276 1.00 88.75 142 GLU A N 1
ATOM 1108 C CA . GLU A 1 142 ? 14.363 4.679 -11.478 1.00 88.75 142 GLU A CA 1
ATOM 1109 C C . GLU A 1 142 ? 13.970 5.266 -12.849 1.00 88.75 142 GLU A C 1
ATOM 1111 O O . GLU A 1 142 ? 14.101 6.470 -13.045 1.00 88.75 142 GLU A O 1
ATOM 1116 N N . GLN A 1 143 ? 13.490 4.475 -13.807 1.00 90.56 143 GLN A N 1
ATOM 1117 C CA . GLN A 1 143 ? 12.976 4.950 -15.095 1.00 90.56 143 GLN A CA 1
ATOM 1118 C C . GLN A 1 143 ? 11.445 4.842 -15.189 1.00 90.56 143 GLN A C 1
ATOM 1120 O O . GLN A 1 143 ? 10.871 5.149 -16.233 1.00 90.56 143 GLN A O 1
ATOM 1125 N N . GLY A 1 144 ? 10.771 4.428 -14.113 1.00 90.25 144 GLY A N 1
ATOM 1126 C CA . GLY A 1 144 ? 9.322 4.243 -14.068 1.00 90.25 144 GLY A CA 1
ATOM 1127 C C . GLY A 1 144 ? 8.858 2.947 -14.733 1.00 90.25 144 GLY A C 1
ATOM 1128 O O . GLY A 1 144 ? 7.683 2.826 -15.084 1.00 90.25 144 GLY A O 1
ATOM 1129 N N . ARG A 1 145 ? 9.760 1.984 -14.947 1.00 94.00 145 ARG A N 1
ATOM 1130 C CA . ARG A 1 145 ? 9.418 0.684 -15.529 1.00 94.00 145 ARG A CA 1
ATOM 1131 C C . ARG A 1 145 ? 9.035 -0.293 -14.433 1.00 94.00 145 ARG A C 1
ATOM 1133 O O . ARG A 1 145 ? 9.673 -0.326 -13.386 1.00 94.00 145 ARG A O 1
ATOM 1140 N N . ILE A 1 146 ? 8.050 -1.145 -14.710 1.00 95.12 146 ILE A N 1
ATOM 1141 C CA . ILE A 1 146 ? 7.661 -2.211 -13.782 1.00 95.12 146 ILE A CA 1
ATOM 1142 C C . ILE A 1 146 ? 8.834 -3.178 -13.613 1.00 95.12 146 ILE A C 1
ATOM 1144 O O . ILE A 1 146 ? 9.396 -3.658 -14.603 1.00 95.12 146 ILE A O 1
ATOM 1148 N N . THR A 1 147 ? 9.171 -3.476 -12.367 1.00 95.62 147 THR A N 1
ATOM 1149 C CA . THR A 1 147 ? 10.238 -4.388 -11.970 1.00 95.62 147 THR A CA 1
ATOM 1150 C C . THR A 1 147 ? 9.815 -5.224 -10.761 1.00 95.62 147 THR A C 1
ATOM 1152 O O . THR A 1 147 ? 8.729 -5.051 -10.209 1.00 95.62 147 THR A O 1
ATOM 1155 N N . VAL A 1 148 ? 10.676 -6.156 -10.371 1.00 94.00 148 VAL A N 1
ATOM 1156 C CA . VAL A 1 148 ? 10.603 -6.928 -9.132 1.00 94.00 148 VAL A CA 1
ATOM 1157 C C . VAL A 1 148 ? 12.026 -7.236 -8.695 1.00 94.00 148 VAL A C 1
ATOM 1159 O O . VAL A 1 148 ? 12.889 -7.464 -9.549 1.00 94.00 148 VAL A O 1
ATOM 1162 N N . ASP A 1 149 ? 12.274 -7.279 -7.393 1.00 91.31 149 ASP A N 1
ATOM 1163 C CA . ASP A 1 149 ? 13.593 -7.6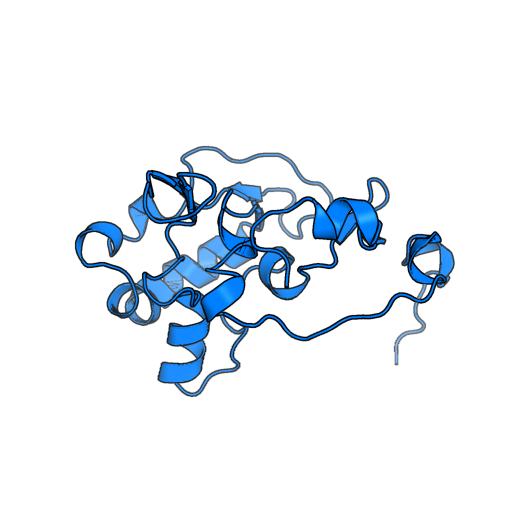29 -6.877 1.00 91.31 149 ASP A CA 1
ATOM 1164 C C . ASP A 1 149 ? 14.014 -9.058 -7.260 1.00 91.31 149 ASP A C 1
ATOM 1166 O O . ASP A 1 149 ? 13.244 -9.888 -7.783 1.00 91.31 149 ASP A O 1
ATOM 1170 N N . SER A 1 150 ? 15.297 -9.360 -7.066 1.00 90.50 150 SER A N 1
ATOM 1171 C CA . SER A 1 150 ? 15.774 -10.722 -7.269 1.00 90.50 150 SER A CA 1
ATOM 1172 C C . SER A 1 150 ? 15.129 -11.661 -6.244 1.00 90.50 150 SER A C 1
ATOM 1174 O O . SER A 1 150 ? 14.750 -11.263 -5.145 1.00 90.50 150 SER A O 1
ATOM 1176 N N . THR A 1 151 ? 14.986 -12.940 -6.595 1.00 89.12 151 THR A N 1
ATOM 1177 C CA . THR A 1 151 ? 14.408 -13.918 -5.663 1.00 89.12 151 THR A CA 1
ATOM 1178 C C . THR A 1 151 ? 15.246 -14.066 -4.395 1.00 89.12 151 THR A C 1
ATOM 1180 O O . THR A 1 151 ? 14.677 -14.321 -3.344 1.00 89.12 151 THR A O 1
ATOM 1183 N N . SER A 1 152 ? 16.571 -13.902 -4.470 1.00 89.31 152 SER A N 1
ATOM 1184 C CA . SER A 1 152 ? 17.417 -13.899 -3.274 1.00 89.31 152 SER A CA 1
ATOM 1185 C C . SER A 1 152 ? 17.068 -12.739 -2.351 1.00 89.31 152 SER A C 1
ATOM 1187 O O . SER A 1 152 ? 16.831 -12.990 -1.177 1.00 89.31 152 SER A O 1
ATOM 1189 N N . ASP A 1 153 ? 16.939 -11.523 -2.886 1.00 89.88 153 ASP A N 1
ATOM 1190 C CA . ASP A 1 153 ? 16.660 -10.330 -2.075 1.00 89.88 153 ASP A CA 1
ATOM 1191 C C . ASP A 1 153 ? 15.272 -10.426 -1.431 1.00 89.88 153 ASP A C 1
ATOM 1193 O O . ASP A 1 153 ? 15.109 -10.186 -0.238 1.00 89.88 153 ASP A O 1
ATOM 1197 N N . LEU A 1 154 ? 14.271 -10.889 -2.191 1.00 88.00 154 LEU A N 1
ATOM 1198 C CA . LEU A 1 154 ? 12.928 -11.110 -1.657 1.00 88.00 154 LEU A CA 1
ATOM 1199 C C . LEU A 1 154 ? 12.907 -12.152 -0.535 1.00 88.00 154 LEU A C 1
ATOM 1201 O O . LEU A 1 154 ? 12.073 -12.038 0.351 1.00 88.00 154 LEU A O 1
ATOM 1205 N N . LEU A 1 155 ? 13.763 -13.178 -0.573 1.00 86.81 155 LEU A N 1
ATOM 1206 C CA . LEU A 1 155 ? 13.811 -14.233 0.449 1.00 86.81 155 LEU A CA 1
ATOM 1207 C C . LEU A 1 155 ? 14.655 -13.856 1.678 1.00 86.81 155 LEU A C 1
ATOM 1209 O O . LEU A 1 155 ? 14.604 -14.571 2.678 1.0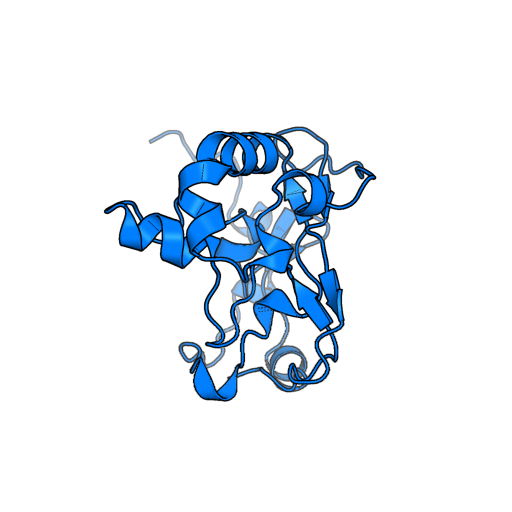0 86.81 155 LEU A O 1
ATOM 1213 N N . GLU A 1 156 ? 15.425 -12.766 1.619 1.00 87.88 156 GLU A N 1
ATOM 1214 C CA . GLU A 1 156 ? 16.103 -12.203 2.793 1.00 87.88 156 GLU A CA 1
ATOM 1215 C C . GLU A 1 156 ? 15.119 -11.494 3.735 1.00 87.88 156 GLU A C 1
ATOM 1217 O O . GLU A 1 156 ? 15.363 -11.429 4.942 1.00 87.88 156 GLU A O 1
ATOM 1222 N N . GLU A 1 157 ? 13.987 -11.018 3.208 1.00 84.31 157 GLU A N 1
ATOM 1223 C CA . GLU A 1 157 ? 12.913 -10.432 4.005 1.00 84.31 157 GLU A CA 1
ATOM 1224 C C . GLU A 1 157 ? 12.246 -11.504 4.879 1.00 84.31 157 GLU A C 1
ATOM 1226 O O . GLU A 1 157 ? 11.705 -12.498 4.390 1.00 84.31 157 GLU A O 1
ATOM 1231 N N . GLN A 1 158 ? 12.244 -11.301 6.198 1.00 85.31 158 GLN A N 1
ATOM 1232 C CA . GLN A 1 158 ? 11.816 -12.325 7.157 1.00 85.31 158 GLN A CA 1
ATOM 1233 C C . GLN A 1 158 ? 10.342 -12.720 6.971 1.00 85.31 158 GLN A C 1
ATOM 1235 O O . GLN A 1 158 ? 9.974 -13.872 7.208 1.00 85.31 158 GLN A O 1
ATOM 1240 N N . GLY A 1 159 ? 9.492 -11.769 6.577 1.00 82.62 159 GLY A N 1
ATOM 1241 C CA . GLY A 1 159 ? 8.075 -12.007 6.292 1.00 82.62 159 GLY A CA 1
ATOM 1242 C C . GLY A 1 159 ? 7.785 -12.402 4.843 1.00 82.62 159 GLY A C 1
ATOM 1243 O O . GLY A 1 159 ? 6.625 -12.369 4.429 1.00 82.62 159 GLY A O 1
ATOM 1244 N N . SER A 1 160 ? 8.806 -12.724 4.053 1.00 81.81 160 SER A N 1
ATOM 1245 C CA . SER A 1 160 ? 8.620 -13.247 2.706 1.00 81.81 160 SER A CA 1
ATOM 1246 C C . SER A 1 160 ? 8.103 -14.680 2.756 1.00 81.81 160 SER A C 1
ATOM 1248 O O . SER A 1 160 ? 8.572 -15.506 3.540 1.00 81.81 160 SER A O 1
ATOM 1250 N N . CYS A 1 161 ? 7.106 -14.970 1.928 1.00 71.31 161 CYS A N 1
ATOM 1251 C CA . CYS A 1 161 ? 6.492 -16.285 1.799 1.00 71.31 161 CYS A CA 1
ATOM 1252 C C . CYS A 1 161 ? 6.311 -16.608 0.323 1.00 71.31 161 CYS A C 1
ATOM 1254 O O . CYS A 1 161 ? 5.655 -15.824 -0.401 1.00 71.31 161 CYS A O 1
#

Mean predicted aligned error: 4.33 Å

Solvent-accessible surface area (backbone atoms only — not comparable to full-atom values): 9279 Å² total; per-residue (Å²): 130,82,76,76,89,66,60,67,78,73,45,36,35,76,71,65,78,59,88,74,95,80,68,76,76,45,52,90,68,18,54,34,50,86,26,35,81,26,50,69,31,33,52,68,54,50,52,51,45,61,76,42,32,85,60,31,31,82,53,40,59,82,93,64,38,55,69,86,59,49,46,47,98,56,73,48,84,31,88,83,33,93,70,39,27,28,31,37,38,21,64,40,86,28,81,88,32,96,75,40,22,25,15,63,51,53,36,99,83,30,42,48,18,39,29,50,28,18,47,77,69,77,43,56,55,58,70,56,45,43,69,58,71,68,45,53,82,37,47,65,46,100,81,68,14,42,32,57,75,55,71,67,63,51,63,69,41,85,34,52,86

Sequence (161 aa):
MENIKNSLDERVNPRMFDSAPIQRCTLSECNGACCIFGVWVDLHEVEDILKNSALIAPHLAEDLRDPTTWFAGFEDDDERAPSGKVVHTAVETRPDHYGGTACIFCRNDAKCALQVAGVANGMHPWRFKPFYCILHPLDLDEQGRITVDSTSDLLEEQGSC

Radius of gyration: 16.66 Å; Cα contacts (8 Å, |Δi|>4): 242; chains: 1; bounding box: 37×36×49 Å